Protein AF-A0A1B2ZAB0-F1 (afdb_monomer)

Foldseek 3Di:
DDDDDDDDDDDDDDDDDDDDDDPPPPPPPDPPPFWKKWKKKWQDCVPQVPHDPVRADPVRIDMDIATAQDWDDDPNAIEGEPPDDPQHFYWYDDPQWIKTAHQAWWWKAAVVGDPPDDIDIDHHRDIDTDDARIWTGDPPIIMGGHGMDD

Radius of gyration: 25.68 Å; Cα contacts (8 Å, |Δi|>4): 254; chains: 1; bounding box: 76×64×40 Å

Mean predicted aligned error: 11.84 Å

Structure (mmCIF, N/CA/C/O backbone):
data_AF-A0A1B2ZAB0-F1
#
_entry.id   AF-A0A1B2ZAB0-F1
#
loop_
_atom_site.group_PDB
_atom_site.id
_atom_site.type_symbol
_atom_site.label_atom_id
_atom_site.label_alt_id
_atom_site.label_comp_id
_atom_site.label_asym_id
_atom_site.label_entity_id
_atom_site.label_seq_id
_atom_site.pdbx_PDB_ins_code
_atom_site.Cartn_x
_atom_site.Cartn_y
_atom_site.Cartn_z
_atom_site.occupancy
_atom_site.B_iso_or_equiv
_atom_site.auth_seq_id
_atom_site.auth_comp_id
_atom_site.auth_asym_id
_atom_site.auth_atom_id
_atom_site.pdbx_PDB_model_num
ATOM 1 N N . MET A 1 1 ? 40.208 -43.919 -21.079 1.00 38.16 1 MET A N 1
ATOM 2 C CA . MET A 1 1 ? 41.439 -43.497 -20.376 1.00 38.16 1 MET A CA 1
ATOM 3 C C . MET A 1 1 ? 41.043 -42.507 -19.294 1.00 38.16 1 MET A C 1
ATOM 5 O O . MET A 1 1 ? 40.331 -41.560 -19.597 1.00 38.16 1 MET A O 1
ATOM 9 N N . LYS A 1 2 ? 41.407 -42.800 -18.041 1.00 41.84 2 LYS A N 1
ATOM 10 C CA . LYS A 1 2 ? 41.289 -41.895 -16.887 1.00 41.84 2 LYS A CA 1
ATOM 11 C C . LYS A 1 2 ? 42.253 -40.722 -17.075 1.00 41.84 2 LYS A C 1
ATOM 13 O O . LYS A 1 2 ? 43.314 -40.953 -17.636 1.00 41.84 2 LYS A O 1
ATOM 18 N N . ASN A 1 3 ? 41.919 -39.547 -16.543 1.00 46.34 3 A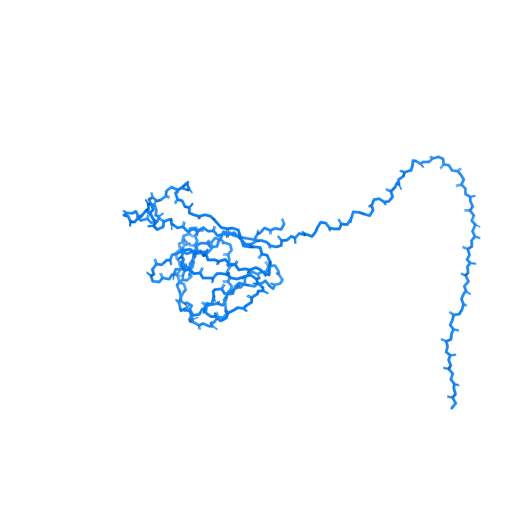SN A N 1
ATOM 19 C CA . ASN A 1 3 ? 42.897 -38.647 -15.928 1.00 46.34 3 ASN A CA 1
ATOM 20 C C . ASN A 1 3 ? 42.183 -37.738 -14.915 1.00 46.34 3 ASN A C 1
ATOM 22 O O . ASN A 1 3 ? 41.506 -36.781 -15.277 1.00 46.34 3 ASN A O 1
ATOM 26 N N . ASN A 1 4 ? 42.335 -38.092 -13.637 1.00 47.06 4 ASN A N 1
ATOM 27 C CA . ASN A 1 4 ? 42.057 -37.236 -12.491 1.00 47.06 4 ASN A CA 1
ATOM 28 C C . ASN A 1 4 ? 43.176 -36.195 -12.400 1.00 47.06 4 ASN A C 1
ATOM 30 O O . ASN A 1 4 ? 44.337 -36.585 -12.287 1.00 47.06 4 ASN A O 1
ATOM 34 N N . PHE A 1 5 ? 42.843 -34.908 -12.370 1.00 45.81 5 PHE A N 1
ATOM 35 C CA . PHE A 1 5 ? 43.780 -33.881 -11.917 1.00 45.81 5 PHE A CA 1
ATOM 36 C C . PHE A 1 5 ? 43.434 -33.485 -10.480 1.00 45.81 5 PHE A C 1
ATOM 38 O O . PHE A 1 5 ? 42.560 -32.665 -10.222 1.00 45.81 5 PHE A O 1
ATOM 45 N N . LEU A 1 6 ? 44.124 -34.141 -9.548 1.00 43.97 6 LEU A N 1
ATOM 46 C CA . LEU A 1 6 ? 44.311 -33.717 -8.164 1.00 43.97 6 LEU A CA 1
ATOM 47 C C . LEU A 1 6 ? 45.484 -32.731 -8.154 1.00 43.97 6 LEU A C 1
ATOM 49 O O . LEU A 1 6 ? 46.598 -33.128 -8.488 1.00 43.97 6 LEU A O 1
ATOM 53 N N . PHE A 1 7 ? 45.261 -31.480 -7.752 1.00 43.56 7 PHE A N 1
ATOM 54 C CA . PHE A 1 7 ? 46.356 -30.593 -7.356 1.00 43.56 7 PHE A CA 1
ATOM 55 C C . PHE A 1 7 ? 46.450 -30.574 -5.832 1.00 43.56 7 PHE A C 1
ATOM 57 O O . PHE A 1 7 ? 45.604 -30.024 -5.131 1.00 43.56 7 PHE A O 1
ATOM 64 N N . ILE A 1 8 ? 47.483 -31.257 -5.346 1.00 51.25 8 ILE A N 1
ATOM 65 C CA . ILE A 1 8 ? 47.919 -31.318 -3.956 1.00 51.25 8 ILE A CA 1
ATOM 66 C C . ILE A 1 8 ? 48.940 -30.197 -3.724 1.00 51.25 8 ILE A C 1
ATOM 68 O O . ILE A 1 8 ? 49.907 -30.102 -4.468 1.00 51.25 8 ILE A O 1
ATOM 72 N N . SER A 1 9 ? 48.692 -29.429 -2.655 1.00 49.75 9 SER A N 1
ATOM 73 C CA . SER A 1 9 ? 49.631 -28.804 -1.703 1.00 49.75 9 SER A CA 1
ATOM 74 C C . SER A 1 9 ? 50.815 -27.986 -2.225 1.00 49.75 9 SER A C 1
ATOM 76 O O . SER A 1 9 ? 51.674 -28.530 -2.899 1.00 49.75 9 SER A O 1
ATOM 78 N N . VAL A 1 10 ? 50.984 -26.768 -1.691 1.00 51.72 10 VAL A N 1
ATOM 79 C CA . VAL A 1 10 ? 52.181 -26.456 -0.883 1.00 51.72 10 VAL A CA 1
ATOM 80 C C . VAL A 1 10 ? 51.788 -25.506 0.254 1.00 51.72 10 VAL A C 1
ATOM 82 O O . VAL A 1 10 ? 51.390 -24.364 0.036 1.00 51.72 10 VAL A O 1
ATOM 85 N N . ILE A 1 11 ? 51.924 -26.003 1.481 1.00 56.62 11 ILE A N 1
ATOM 86 C CA . ILE A 1 11 ? 52.017 -25.221 2.715 1.00 56.62 11 ILE A CA 1
ATOM 87 C C . ILE A 1 11 ? 53.329 -24.428 2.668 1.00 56.62 11 ILE A C 1
ATOM 89 O O . ILE A 1 11 ? 54.400 -25.030 2.619 1.00 56.62 11 ILE A O 1
ATOM 93 N N . LEU A 1 12 ? 53.261 -23.099 2.733 1.00 48.66 12 LEU A N 1
ATOM 94 C CA . LEU A 1 12 ? 54.399 -22.258 3.107 1.00 48.66 12 LEU A CA 1
ATOM 95 C C . LEU A 1 12 ? 54.083 -21.606 4.449 1.00 48.66 12 LEU A C 1
ATOM 97 O O . LEU A 1 12 ? 53.326 -20.643 4.537 1.00 48.66 12 LEU A O 1
ATOM 101 N N . LEU A 1 13 ? 54.650 -22.192 5.500 1.00 45.50 13 LEU A N 1
ATOM 102 C CA . LEU A 1 13 ? 54.700 -21.611 6.829 1.00 45.50 13 LEU A CA 1
ATOM 103 C C . LEU A 1 13 ? 56.044 -20.903 7.048 1.00 45.50 13 LEU A C 1
ATOM 105 O O . LEU A 1 13 ? 57.098 -21.410 6.669 1.00 45.50 13 LEU A O 1
ATOM 109 N N . PHE A 1 14 ? 55.923 -19.804 7.794 1.00 56.09 14 PHE A N 1
ATOM 110 C CA . PHE A 1 14 ? 56.918 -19.084 8.592 1.00 56.09 14 PHE A CA 1
ATOM 111 C C . PHE A 1 14 ? 57.820 -18.081 7.876 1.00 56.09 14 PHE A C 1
ATOM 113 O O . PHE A 1 14 ? 58.817 -18.455 7.275 1.00 56.09 14 PHE A O 1
ATOM 120 N N . ILE A 1 15 ? 57.568 -16.795 8.156 1.00 52.75 15 ILE A N 1
ATOM 121 C CA . ILE A 1 15 ? 58.574 -15.955 8.822 1.00 52.75 15 ILE A CA 1
ATOM 122 C C . ILE A 1 15 ? 57.859 -15.113 9.889 1.00 52.75 15 ILE A C 1
ATOM 124 O O . ILE A 1 15 ? 56.998 -14.292 9.585 1.00 52.75 15 ILE A O 1
ATOM 128 N N . SER A 1 16 ? 58.205 -15.359 11.150 1.00 49.31 16 SER A N 1
ATOM 129 C CA . SER A 1 16 ? 57.823 -14.544 12.301 1.00 49.31 16 SER A CA 1
ATOM 130 C C . SER A 1 16 ? 58.674 -13.274 12.334 1.00 49.31 16 SER A C 1
ATOM 132 O O . SER A 1 16 ? 59.898 -13.373 12.355 1.00 49.31 16 SER A O 1
ATOM 134 N N . CYS A 1 17 ? 58.051 -12.103 12.455 1.00 40.84 17 CYS A N 1
ATOM 135 C CA . CYS A 1 17 ? 58.696 -10.924 13.030 1.00 40.84 17 CYS A CA 1
ATOM 136 C C . CYS A 1 17 ? 57.761 -10.318 14.073 1.00 40.84 17 CYS A C 1
ATOM 138 O O . CYS A 1 17 ? 56.605 -10.005 13.803 1.00 40.84 17 CYS A O 1
ATOM 140 N N . THR A 1 18 ? 58.283 -10.220 15.288 1.00 50.50 18 THR A N 1
ATOM 141 C CA . THR A 1 18 ? 57.602 -9.709 16.468 1.00 50.50 18 THR A CA 1
ATOM 142 C C . THR A 1 18 ? 57.675 -8.185 16.474 1.00 50.50 18 THR A C 1
ATOM 144 O O . THR A 1 18 ? 58.770 -7.625 16.529 1.00 50.50 18 THR A O 1
ATOM 147 N N . SER A 1 19 ? 56.535 -7.509 16.512 1.00 43.88 19 SER A N 1
ATOM 148 C CA . SER A 1 19 ? 56.424 -6.175 17.101 1.00 43.88 19 SER A CA 1
ATOM 149 C C . SER A 1 19 ? 55.008 -5.987 17.639 1.00 43.88 19 SER A C 1
ATOM 151 O O . SER A 1 19 ? 54.021 -6.361 17.011 1.00 43.88 19 SER A O 1
ATOM 153 N N . ASN A 1 20 ? 54.939 -5.493 18.873 1.00 49.81 20 ASN A N 1
ATOM 154 C CA . ASN A 1 20 ? 53.725 -5.310 19.658 1.00 49.81 20 ASN A CA 1
ATOM 155 C C . ASN A 1 20 ? 52.680 -4.488 18.897 1.00 49.81 20 ASN A C 1
ATOM 157 O O . ASN A 1 20 ? 52.930 -3.324 18.595 1.00 49.81 20 ASN A O 1
ATOM 161 N N . THR A 1 21 ? 51.497 -5.043 18.64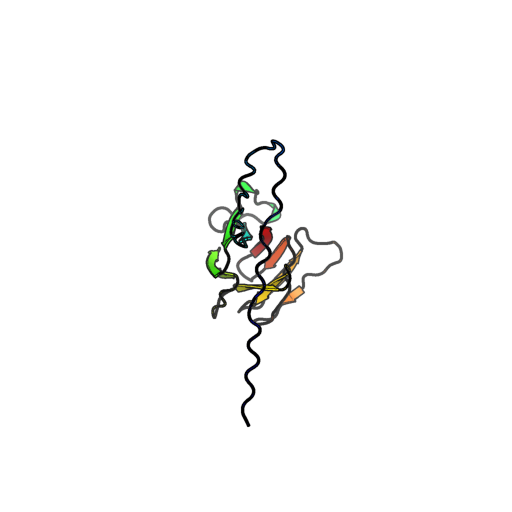7 1.00 43.78 21 THR A N 1
ATOM 162 C CA . THR A 1 21 ? 50.282 -4.266 18.367 1.00 43.78 21 THR A CA 1
ATOM 163 C C . THR A 1 21 ? 49.074 -5.103 18.782 1.00 43.78 21 THR A C 1
ATOM 165 O O . THR A 1 21 ? 49.082 -6.324 18.662 1.00 43.78 21 THR A O 1
ATOM 168 N N . GLU A 1 22 ? 48.107 -4.421 19.380 1.00 42.56 22 GLU A N 1
ATOM 169 C CA . GLU A 1 22 ? 46.957 -4.912 20.133 1.00 42.56 22 GLU A CA 1
ATOM 170 C C . GLU A 1 22 ? 46.217 -6.106 19.516 1.00 42.56 22 GLU A C 1
ATOM 172 O O . GLU A 1 22 ? 46.131 -6.264 18.299 1.00 42.56 22 GLU A O 1
ATOM 177 N N . ASN A 1 23 ? 45.619 -6.917 20.398 1.00 41.81 23 ASN A N 1
ATOM 178 C CA . ASN A 1 23 ? 44.617 -7.928 20.066 1.00 41.81 23 ASN A CA 1
ATOM 179 C C . ASN A 1 23 ? 43.416 -7.277 19.358 1.00 41.81 23 ASN A C 1
ATOM 181 O O . ASN A 1 23 ? 42.357 -7.087 19.957 1.00 41.81 23 ASN A O 1
ATOM 185 N N . ASN A 1 24 ? 43.541 -6.996 18.065 1.00 42.44 24 ASN A N 1
ATOM 186 C CA . ASN A 1 24 ? 42.393 -6.809 17.203 1.00 42.44 24 ASN A CA 1
ATOM 187 C C . ASN A 1 24 ? 41.773 -8.188 17.005 1.00 42.44 24 ASN A C 1
ATOM 189 O O . ASN A 1 24 ? 42.071 -8.908 16.052 1.00 42.44 24 ASN A O 1
ATOM 193 N N . LYS A 1 25 ? 40.906 -8.570 17.954 1.00 41.25 25 LYS A N 1
ATOM 194 C CA . LYS A 1 25 ? 39.848 -9.537 17.677 1.00 41.25 25 LYS A CA 1
ATOM 195 C C . LYS A 1 25 ? 39.208 -9.073 16.378 1.00 41.25 25 LYS A C 1
ATOM 197 O O . LYS A 1 25 ? 38.590 -8.012 16.348 1.00 41.25 25 LYS A O 1
ATOM 202 N N . VAL A 1 26 ? 39.376 -9.849 15.313 1.00 47.62 26 VAL A N 1
ATOM 203 C CA . VAL A 1 26 ? 38.530 -9.726 14.134 1.00 47.62 26 VAL A CA 1
ATOM 204 C C . VAL A 1 26 ? 37.125 -10.041 14.630 1.00 47.62 26 VAL A C 1
ATOM 206 O O . VAL A 1 26 ? 36.743 -11.199 14.787 1.00 47.62 26 VAL A O 1
ATOM 209 N N . VAL A 1 27 ? 36.392 -8.993 14.998 1.00 48.62 27 VAL A N 1
ATOM 210 C CA . VAL A 1 27 ? 34.960 -9.070 15.220 1.00 48.62 27 VAL A CA 1
ATOM 211 C C . VAL A 1 27 ? 34.396 -9.293 13.831 1.00 48.62 27 VAL A C 1
ATOM 213 O O . VAL A 1 27 ? 34.300 -8.365 13.032 1.00 48.62 27 VAL A O 1
ATOM 216 N N . ILE A 1 28 ? 34.092 -10.548 13.513 1.00 53.88 28 ILE A N 1
ATOM 217 C CA . ILE A 1 28 ? 33.180 -10.848 12.420 1.00 53.88 28 ILE A CA 1
ATOM 218 C C . ILE A 1 28 ? 31.850 -10.259 12.878 1.00 53.88 28 ILE A C 1
ATOM 220 O O . ILE A 1 28 ? 31.129 -10.868 13.667 1.00 53.88 28 ILE A O 1
ATOM 224 N N . VAL A 1 29 ? 31.583 -9.019 12.473 1.00 53.56 29 VAL A N 1
ATOM 225 C CA . VAL A 1 29 ? 30.255 -8.432 12.588 1.00 53.56 29 VAL A CA 1
ATOM 226 C C . VAL A 1 29 ? 29.399 -9.284 11.666 1.00 53.56 29 VAL A C 1
ATOM 228 O O . VAL A 1 29 ? 29.513 -9.188 10.446 1.00 53.56 29 VAL A O 1
ATOM 231 N N . GLN A 1 30 ? 28.622 -10.200 12.245 1.00 51.72 30 GLN A N 1
ATOM 232 C CA . GLN A 1 30 ? 27.522 -10.801 11.507 1.00 51.72 30 GLN A CA 1
ATOM 233 C C . GLN A 1 30 ? 26.680 -9.632 10.990 1.00 51.72 30 GLN A C 1
ATOM 235 O O . GLN A 1 30 ? 26.375 -8.740 11.791 1.00 51.72 30 GLN A O 1
ATOM 240 N N . PRO A 1 31 ? 26.370 -9.572 9.683 1.00 56.53 31 PRO A N 1
ATOM 241 C CA . PRO A 1 31 ? 25.421 -8.585 9.209 1.00 56.53 31 PRO A CA 1
ATOM 242 C C . PRO A 1 31 ? 24.162 -8.770 10.052 1.00 56.53 31 PRO A C 1
ATOM 244 O O . PRO A 1 31 ? 23.646 -9.879 10.174 1.00 56.53 31 PRO A O 1
ATOM 247 N N . VAL A 1 32 ? 23.744 -7.701 10.728 1.00 59.00 32 VAL A N 1
ATOM 248 C CA . VAL A 1 32 ? 22.405 -7.655 11.305 1.00 59.00 32 VAL A CA 1
ATOM 249 C C . VAL A 1 32 ? 21.480 -7.910 10.126 1.00 59.00 32 VAL A C 1
ATOM 251 O O . VAL A 1 32 ? 21.592 -7.192 9.134 1.00 59.00 32 VAL A O 1
ATOM 254 N N . ASP A 1 33 ? 20.648 -8.949 10.198 1.00 59.31 33 ASP A N 1
ATOM 255 C CA . ASP A 1 33 ? 19.616 -9.187 9.193 1.00 59.31 33 ASP A CA 1
ATOM 256 C C . ASP A 1 33 ? 18.732 -7.932 9.157 1.00 59.31 33 ASP A C 1
ATOM 258 O O . ASP A 1 33 ? 17.866 -7.734 10.013 1.00 59.31 33 ASP A O 1
ATOM 262 N N . GLN A 1 34 ? 19.022 -7.024 8.223 1.00 66.00 34 GLN A N 1
ATOM 263 C CA . GLN A 1 34 ? 18.204 -5.850 7.972 1.00 66.00 34 GLN A CA 1
ATOM 264 C C . GLN A 1 34 ? 16.894 -6.366 7.406 1.00 66.00 34 GLN A C 1
ATOM 266 O O . GLN A 1 34 ? 16.814 -6.838 6.272 1.00 66.00 34 GLN A O 1
ATOM 271 N N . MET A 1 35 ? 15.875 -6.375 8.257 1.00 82.31 35 MET A N 1
ATOM 272 C CA . MET A 1 35 ? 14.565 -6.854 7.875 1.00 82.31 35 MET A CA 1
ATOM 273 C C . MET A 1 35 ? 13.849 -5.727 7.140 1.00 82.31 35 MET A C 1
ATOM 275 O O . MET A 1 35 ? 13.356 -4.782 7.761 1.00 82.31 35 MET A O 1
ATOM 279 N N . LEU A 1 36 ? 13.786 -5.859 5.815 1.00 91.81 36 LEU A N 1
ATOM 280 C CA . LEU A 1 36 ? 13.027 -4.975 4.940 1.00 91.81 36 LEU A CA 1
ATOM 281 C C . LEU A 1 36 ? 11.629 -4.729 5.523 1.00 91.81 36 LEU A C 1
ATOM 283 O O . LEU A 1 36 ? 10.875 -5.667 5.797 1.00 91.81 36 LEU A O 1
ATOM 287 N N . THR A 1 37 ? 11.286 -3.458 5.711 1.00 95.69 37 THR A N 1
ATOM 288 C CA . THR A 1 37 ? 10.011 -3.054 6.305 1.00 95.69 37 THR A CA 1
ATOM 289 C C . THR A 1 37 ? 9.353 -1.968 5.461 1.00 95.69 37 THR A C 1
ATOM 291 O O . THR A 1 37 ? 9.968 -0.947 5.152 1.00 95.69 37 THR A O 1
ATOM 294 N N . LEU A 1 38 ? 8.081 -2.154 5.101 1.00 97.62 38 LEU A N 1
ATOM 295 C CA . LEU A 1 38 ? 7.263 -1.115 4.472 1.00 97.62 38 LEU A CA 1
ATOM 296 C C . LEU A 1 38 ? 6.413 -0.396 5.514 1.00 97.62 38 LEU A C 1
ATOM 298 O O . LEU A 1 38 ? 5.797 -1.022 6.372 1.00 97.62 38 LEU A O 1
ATOM 302 N N . GLU A 1 39 ? 6.332 0.923 5.402 1.00 98.00 39 GLU A N 1
ATOM 303 C CA . GLU A 1 39 ? 5.542 1.764 6.293 1.00 98.00 39 GLU A CA 1
ATOM 304 C C . GLU A 1 39 ? 4.311 2.307 5.575 1.00 98.00 39 GLU A C 1
ATOM 306 O O . GLU A 1 39 ? 4.387 2.821 4.454 1.00 98.00 39 GLU A O 1
ATOM 311 N N . PHE A 1 40 ? 3.174 2.251 6.258 1.00 98.00 40 PHE A N 1
ATOM 312 C CA . PHE A 1 40 ? 1.892 2.714 5.756 1.00 98.00 40 PHE A CA 1
ATOM 313 C C . PHE A 1 40 ? 1.186 3.609 6.764 1.00 98.00 40 PHE A C 1
ATOM 315 O O . PHE A 1 40 ? 1.398 3.536 7.977 1.00 98.00 40 PHE A O 1
ATOM 322 N N . ALA A 1 41 ? 0.292 4.440 6.242 1.00 96.75 41 ALA A N 1
ATOM 323 C CA . ALA A 1 41 ? -0.635 5.215 7.040 1.00 96.75 41 ALA A CA 1
ATOM 324 C C . ALA A 1 41 ? -2.035 5.193 6.430 1.00 96.75 41 ALA A C 1
ATOM 326 O O . ALA A 1 41 ? -2.210 5.111 5.214 1.00 96.75 41 ALA A O 1
ATOM 327 N N . SER A 1 42 ? -3.051 5.300 7.275 1.00 95.69 42 SER A N 1
ATOM 328 C CA . SER A 1 42 ? -4.431 5.464 6.832 1.00 95.69 42 SER A CA 1
ATOM 329 C C . SER A 1 42 ? -5.217 6.297 7.831 1.00 95.69 42 SER A C 1
ATOM 331 O O . SER A 1 42 ? -4.879 6.387 9.012 1.00 95.69 42 SER A O 1
ATOM 333 N N . LYS A 1 43 ? -6.286 6.918 7.345 1.00 93.25 43 LYS A N 1
ATOM 334 C CA . LYS A 1 43 ? -7.274 7.577 8.190 1.00 93.25 43 LYS A CA 1
ATOM 335 C C . LYS A 1 43 ? -7.917 6.523 9.099 1.00 93.25 43 LYS A C 1
ATOM 337 O O . LYS A 1 43 ? -8.367 5.498 8.601 1.00 93.25 43 LYS A O 1
ATOM 342 N N . ASN A 1 44 ? -8.005 6.778 10.406 1.00 91.38 44 ASN A N 1
ATOM 343 C CA . ASN A 1 44 ? -8.665 5.852 11.329 1.00 91.38 44 ASN A CA 1
ATOM 344 C C . ASN A 1 44 ? -10.191 5.856 11.107 1.00 91.38 44 ASN A C 1
ATOM 346 O O . ASN A 1 44 ? -10.844 6.841 11.476 1.00 91.38 44 ASN A O 1
ATOM 350 N N . PRO A 1 45 ? -10.789 4.789 10.543 1.00 87.88 45 PRO A N 1
ATOM 351 C CA . PRO A 1 45 ? -12.209 4.786 10.217 1.00 87.88 45 PRO A CA 1
ATOM 352 C C . PRO A 1 45 ? -13.097 4.875 11.459 1.00 87.88 45 PRO A C 1
ATOM 354 O O . PRO A 1 45 ? -14.222 5.343 11.338 1.00 87.88 45 PRO A O 1
ATOM 357 N N . GLU A 1 46 ? -12.617 4.511 12.652 1.00 88.88 46 GLU A N 1
ATOM 358 C CA . GLU A 1 46 ? -13.428 4.550 13.872 1.00 88.88 46 GLU A CA 1
ATOM 359 C C . GLU A 1 46 ? -13.513 5.939 14.500 1.00 88.88 46 GLU A C 1
ATOM 361 O O . GLU A 1 46 ? -14.572 6.330 14.990 1.00 88.88 46 GLU A O 1
ATOM 366 N N . THR A 1 47 ? -12.435 6.721 14.444 1.00 89.31 47 THR A N 1
ATOM 367 C CA . THR A 1 47 ? -12.359 8.016 15.142 1.00 89.31 47 THR A CA 1
ATOM 368 C C . THR A 1 47 ? -12.548 9.226 14.228 1.00 89.31 47 THR A C 1
ATOM 370 O O . THR A 1 47 ? -12.729 10.340 14.714 1.00 89.31 47 THR A O 1
ATOM 373 N N . THR A 1 48 ? -12.544 9.039 12.904 1.00 88.69 48 THR A N 1
ATOM 374 C CA . THR A 1 48 ? -12.526 10.157 11.938 1.00 88.69 48 THR A CA 1
ATOM 375 C C . THR A 1 48 ? -13.620 10.072 10.866 1.00 88.69 48 THR A C 1
ATOM 377 O O . THR A 1 48 ? -13.492 10.667 9.793 1.00 88.69 48 THR A O 1
ATOM 380 N N . LYS A 1 49 ? -14.726 9.361 11.142 1.00 84.75 49 LYS A N 1
ATOM 381 C CA . LYS A 1 49 ? -15.847 9.139 10.196 1.00 84.75 49 LYS A CA 1
ATOM 382 C C . LYS A 1 49 ? -16.303 10.425 9.494 1.00 84.75 49 LYS A C 1
ATOM 384 O O . LYS A 1 49 ? -16.428 10.431 8.276 1.00 84.75 49 LYS A O 1
ATOM 389 N N . ASN A 1 50 ? -16.417 11.521 10.245 1.00 87.19 50 ASN A N 1
ATOM 390 C CA . ASN A 1 50 ? -16.929 12.811 9.765 1.00 87.19 50 ASN A CA 1
ATOM 391 C C . ASN A 1 50 ? -15.836 13.819 9.359 1.00 87.19 50 ASN A C 1
ATOM 393 O O . ASN A 1 50 ? -16.131 15.003 9.226 1.00 87.19 50 ASN A O 1
ATOM 397 N N . LYS A 1 51 ? -14.577 13.382 9.228 1.00 86.81 51 LYS A N 1
ATOM 398 C CA . LYS A 1 51 ? -13.451 14.240 8.834 1.00 86.81 51 LYS A CA 1
ATOM 399 C C . LYS A 1 51 ? -12.956 13.875 7.441 1.00 86.81 51 LYS A C 1
ATOM 401 O O . LYS A 1 51 ? -12.718 12.696 7.153 1.00 86.81 51 LYS A O 1
ATOM 406 N N . ASP A 1 52 ? -12.727 14.883 6.612 1.00 84.81 52 ASP A N 1
ATOM 407 C CA . ASP A 1 52 ? -11.967 14.725 5.375 1.00 84.81 52 ASP A CA 1
ATOM 408 C C . ASP A 1 52 ? -10.495 14.444 5.681 1.00 84.81 52 ASP A C 1
ATOM 410 O O . ASP A 1 52 ? -9.987 14.802 6.742 1.00 84.81 52 ASP A O 1
ATOM 414 N N . GLY A 1 53 ? -9.773 13.834 4.735 1.00 79.19 53 GLY A N 1
ATOM 415 C CA . GLY A 1 53 ? -8.361 13.481 4.935 1.00 79.19 53 GLY A CA 1
ATOM 416 C C . GLY A 1 53 ? -7.466 14.673 5.304 1.00 79.19 53 GLY A C 1
ATOM 417 O O . GLY A 1 53 ? -6.513 14.507 6.053 1.00 79.19 53 GLY A O 1
ATOM 418 N N . THR A 1 54 ? -7.802 15.882 4.847 1.00 83.31 54 THR A N 1
ATOM 419 C CA . THR A 1 54 ? -7.080 17.126 5.170 1.00 83.31 54 THR A CA 1
ATOM 420 C C . THR A 1 54 ? -7.357 17.656 6.580 1.00 83.31 54 THR A C 1
ATOM 422 O O . THR A 1 54 ? -6.629 18.520 7.059 1.00 83.31 54 THR A O 1
ATOM 425 N N . GLN A 1 55 ? -8.399 17.155 7.247 1.00 89.12 55 GLN A N 1
ATOM 426 C CA . GLN A 1 55 ? -8.818 17.559 8.593 1.00 89.12 55 GLN A CA 1
ATOM 427 C C . GLN A 1 55 ? -8.320 16.593 9.679 1.00 89.12 55 GLN A C 1
ATOM 429 O O . GLN A 1 55 ? -8.516 16.846 10.868 1.00 89.12 55 GLN A O 1
ATOM 434 N N . VAL A 1 56 ? -7.724 15.466 9.285 1.00 88.69 56 VAL A N 1
ATOM 435 C CA . VAL A 1 56 ? -7.225 14.440 10.204 1.00 88.69 56 VAL A CA 1
ATOM 436 C C . VAL A 1 56 ? -5.817 14.812 10.656 1.00 88.69 56 VAL A C 1
ATOM 438 O O . VAL A 1 56 ? -4.907 14.955 9.840 1.00 88.69 56 VAL A O 1
ATOM 441 N N . GLY A 1 57 ? -5.625 14.965 11.968 1.00 88.31 57 GLY A N 1
ATOM 442 C CA . GLY A 1 57 ? -4.298 15.188 12.532 1.00 88.31 57 GLY A CA 1
ATOM 443 C C . GLY A 1 57 ? -3.416 13.941 12.429 1.00 88.31 57 GLY A C 1
ATOM 444 O O . GLY A 1 57 ? -3.903 12.814 12.436 1.00 88.31 57 GLY A O 1
ATOM 445 N N . ILE A 1 58 ? -2.093 14.120 12.415 1.00 86.25 58 ILE A N 1
ATOM 446 C CA . ILE A 1 58 ? -1.124 13.007 12.326 1.00 86.25 58 ILE A CA 1
ATOM 447 C C . ILE A 1 58 ? -1.324 11.975 13.451 1.00 86.25 58 ILE A C 1
ATOM 449 O O . ILE A 1 58 ? -1.164 10.779 13.226 1.00 86.25 58 ILE A O 1
ATOM 453 N N . ASN A 1 59 ? -1.701 12.429 14.649 1.00 90.06 59 ASN A N 1
ATOM 454 C CA . ASN A 1 59 ? -1.940 11.568 15.813 1.00 90.06 59 ASN A CA 1
ATOM 455 C C . ASN A 1 59 ? -3.253 10.772 15.718 1.00 90.06 59 ASN A C 1
ATOM 457 O O . ASN A 1 59 ? -3.468 9.850 16.495 1.00 90.06 59 ASN A O 1
ATOM 461 N N . GLU A 1 60 ? -4.133 11.140 14.789 1.00 91.06 60 GLU A N 1
ATOM 462 C CA . GLU A 1 60 ? -5.408 10.467 14.531 1.00 91.06 60 GLU A CA 1
ATOM 463 C C . GLU A 1 60 ? -5.306 9.463 13.368 1.00 91.06 60 GLU A C 1
ATOM 465 O O . GLU A 1 60 ? -6.257 8.729 13.094 1.00 91.06 60 GLU A O 1
ATOM 470 N N . MET A 1 61 ? -4.159 9.419 12.683 1.00 93.56 61 MET A N 1
ATOM 471 C CA . MET A 1 61 ? -3.875 8.459 11.620 1.00 93.56 61 MET A CA 1
ATOM 472 C C . MET A 1 61 ? -3.435 7.120 12.212 1.00 93.56 61 MET A C 1
ATOM 474 O O . MET A 1 61 ? -2.631 7.064 13.144 1.00 93.56 61 MET A O 1
ATOM 478 N N . LEU A 1 62 ? -3.906 6.030 11.614 1.00 96.38 62 LEU A N 1
ATOM 479 C CA . LEU A 1 62 ? -3.337 4.709 11.837 1.00 96.38 62 LEU A CA 1
ATOM 480 C C . LEU A 1 62 ? -1.998 4.614 11.109 1.00 96.38 62 LEU A C 1
ATOM 482 O O . LEU A 1 62 ? -1.866 5.101 9.985 1.00 96.38 62 LEU A O 1
ATOM 486 N N . LYS A 1 63 ? -1.027 3.967 11.748 1.00 96.69 63 LYS A N 1
ATOM 487 C CA . LYS A 1 63 ? 0.290 3.660 11.187 1.00 96.69 63 LYS A CA 1
ATOM 488 C C . LYS A 1 63 ? 0.512 2.159 11.243 1.00 96.69 63 LYS A C 1
ATOM 490 O O . LYS A 1 63 ? 0.070 1.513 12.192 1.00 96.69 63 LYS A O 1
ATOM 495 N N . LEU A 1 64 ? 1.190 1.632 10.239 1.00 97.75 64 LEU A N 1
ATOM 496 C CA . LEU A 1 64 ? 1.461 0.212 10.101 1.00 97.75 64 LEU A CA 1
ATOM 497 C C . LEU A 1 64 ? 2.865 0.011 9.547 1.00 97.75 64 LEU A C 1
ATOM 499 O O . LEU A 1 64 ? 3.197 0.597 8.521 1.00 97.75 64 LEU A O 1
ATOM 503 N N . SER A 1 65 ? 3.611 -0.894 10.169 1.00 97.81 65 SER A N 1
ATOM 504 C CA . SER A 1 65 ? 4.870 -1.416 9.646 1.00 97.81 65 SER A CA 1
ATOM 505 C C . SER A 1 65 ? 4.652 -2.865 9.205 1.00 97.81 65 SER A C 1
ATOM 507 O O . SER A 1 65 ? 4.162 -3.685 9.985 1.00 97.81 65 SER A O 1
ATOM 509 N N . LEU A 1 66 ? 4.970 -3.175 7.951 1.00 97.50 66 LEU A N 1
ATOM 510 C CA . LEU A 1 66 ? 4.855 -4.503 7.357 1.00 97.50 66 LEU A CA 1
ATOM 511 C C . LEU A 1 66 ? 6.248 -5.049 7.066 1.00 97.50 66 LEU A C 1
ATOM 513 O O . LEU A 1 66 ? 6.950 -4.547 6.191 1.00 97.50 66 LEU A O 1
ATOM 517 N N . ASN A 1 67 ? 6.613 -6.089 7.803 1.00 96.44 67 ASN A N 1
ATOM 518 C CA . ASN A 1 67 ? 7.907 -6.746 7.688 1.00 96.44 67 ASN A CA 1
ATOM 519 C C . ASN A 1 67 ? 7.942 -7.710 6.500 1.00 96.44 67 ASN A C 1
ATOM 521 O O . ASN A 1 67 ? 6.905 -8.239 6.084 1.00 96.44 67 AS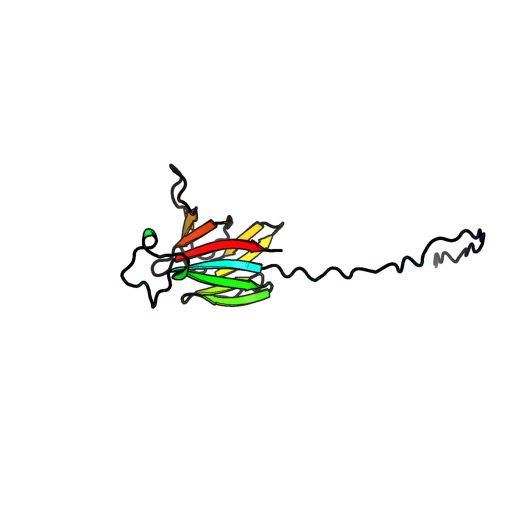N A O 1
ATOM 525 N N . ASP A 1 68 ? 9.147 -7.976 6.011 1.00 95.56 68 ASP A N 1
ATOM 526 C CA . ASP A 1 68 ? 9.391 -8.919 4.929 1.00 95.56 68 ASP A CA 1
ATOM 527 C C . ASP A 1 68 ? 8.804 -10.313 5.182 1.00 95.56 68 ASP A C 1
ATOM 529 O O . ASP A 1 68 ? 8.752 -10.804 6.313 1.00 95.56 68 ASP A O 1
ATOM 533 N N . ASN A 1 69 ? 8.342 -10.943 4.103 1.00 95.69 69 ASN A N 1
ATOM 534 C CA . ASN A 1 69 ? 7.671 -12.245 4.082 1.00 95.69 69 ASN A CA 1
ATOM 535 C C . ASN A 1 69 ? 6.424 -12.365 4.982 1.00 95.69 69 ASN A C 1
ATOM 537 O O . ASN A 1 69 ? 5.947 -13.474 5.249 1.00 95.69 69 ASN A O 1
ATOM 541 N N . ASN A 1 70 ? 5.849 -11.249 5.434 1.00 96.56 70 ASN A N 1
ATOM 542 C CA . ASN A 1 70 ? 4.714 -11.237 6.353 1.00 96.56 70 ASN A CA 1
ATOM 543 C C . ASN A 1 70 ? 3.415 -10.743 5.691 1.00 96.56 70 ASN A C 1
ATOM 545 O O . ASN A 1 70 ? 3.394 -10.292 4.542 1.00 96.56 70 ASN A O 1
ATOM 549 N N . GLN A 1 71 ? 2.314 -10.840 6.437 1.00 97.75 71 GLN A N 1
ATOM 550 C CA . GLN A 1 71 ? 1.017 -10.271 6.092 1.00 97.75 71 GLN A CA 1
ATOM 551 C C . GLN A 1 71 ? 0.369 -9.577 7.290 1.00 97.75 71 GLN A C 1
ATOM 553 O O . GLN A 1 71 ? 0.639 -9.920 8.442 1.00 97.75 71 GLN A O 1
ATOM 558 N N . ILE A 1 72 ? -0.559 -8.665 7.019 1.00 98.31 72 ILE A N 1
ATOM 559 C CA . ILE A 1 72 ? -1.332 -7.975 8.054 1.00 98.31 72 ILE A CA 1
ATOM 560 C C . ILE A 1 72 ? -2.653 -7.444 7.485 1.00 98.31 72 ILE A C 1
ATOM 562 O O . ILE A 1 72 ? -2.710 -7.052 6.320 1.00 98.31 72 ILE A O 1
ATOM 566 N N . ASP A 1 73 ? -3.715 -7.432 8.295 1.00 97.69 73 ASP A N 1
ATOM 567 C CA . ASP A 1 73 ? -4.917 -6.653 7.980 1.00 97.69 73 ASP A CA 1
ATOM 568 C C . ASP A 1 73 ? -4.670 -5.192 8.352 1.00 97.69 73 ASP A C 1
ATOM 570 O O . ASP A 1 73 ? -4.272 -4.877 9.478 1.00 97.69 73 ASP A O 1
ATOM 574 N N . PHE A 1 74 ? -4.902 -4.300 7.399 1.00 97.50 74 PHE A N 1
ATOM 575 C CA . PHE A 1 74 ? -4.885 -2.873 7.628 1.00 97.50 74 PHE A CA 1
ATOM 576 C C . PHE A 1 74 ? -6.103 -2.244 6.980 1.00 97.50 74 PHE A C 1
ATOM 578 O O . PHE A 1 74 ? -6.271 -2.300 5.762 1.00 97.50 74 PHE A O 1
ATOM 585 N N . VAL A 1 75 ? -6.947 -1.629 7.812 1.00 95.19 75 VAL A N 1
ATOM 586 C CA . VAL A 1 75 ? -8.172 -0.930 7.396 1.00 95.19 75 VAL A CA 1
ATOM 587 C C . VAL A 1 75 ? -9.063 -1.771 6.466 1.00 95.19 75 VAL A C 1
ATOM 589 O O . VAL A 1 75 ? -9.648 -1.256 5.513 1.00 95.19 75 VAL A O 1
ATOM 592 N N . GLY A 1 76 ? -9.174 -3.074 6.760 1.00 94.00 76 GLY A N 1
ATOM 593 C CA . GLY A 1 76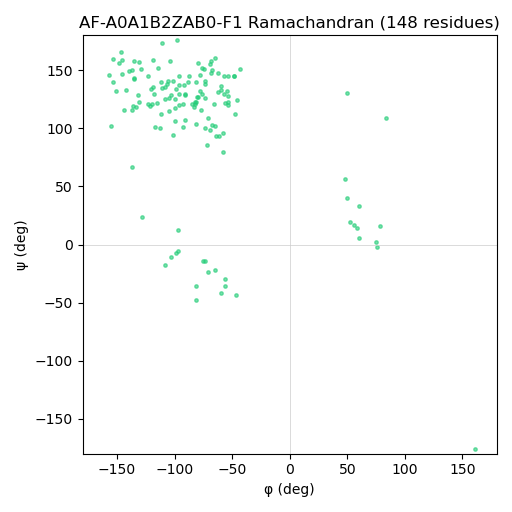 ? -10.015 -4.015 6.020 1.00 94.00 76 GLY A CA 1
ATOM 594 C C . GLY A 1 76 ? -9.418 -4.483 4.694 1.00 94.00 76 GLY A C 1
ATOM 595 O O . GLY A 1 76 ? -10.149 -4.989 3.844 1.00 94.00 76 GLY A O 1
ATOM 596 N N . GLN A 1 77 ? -8.118 -4.275 4.478 1.00 96.00 77 GLN A N 1
ATOM 597 C CA . GLN A 1 77 ? -7.359 -4.837 3.364 1.00 96.00 77 GLN A CA 1
ATOM 598 C C . GLN A 1 77 ? -6.247 -5.728 3.916 1.00 96.00 77 GLN A C 1
ATOM 600 O O . GLN A 1 77 ? -5.530 -5.336 4.834 1.00 96.00 77 GLN A O 1
ATOM 605 N N . ILE A 1 78 ? -6.064 -6.911 3.331 1.00 98.06 78 ILE A N 1
ATOM 606 C CA . ILE A 1 78 ? -4.912 -7.763 3.639 1.00 98.06 78 ILE A CA 1
ATOM 607 C C . ILE A 1 78 ? -3.735 -7.264 2.806 1.00 98.06 78 ILE A C 1
ATOM 609 O O . ILE A 1 78 ? -3.817 -7.248 1.579 1.00 98.06 78 ILE A O 1
ATOM 613 N N . LEU A 1 79 ? -2.649 -6.864 3.461 1.00 98.56 79 LEU A N 1
ATOM 614 C CA . LEU A 1 79 ? -1.394 -6.474 2.823 1.00 98.56 79 LEU A CA 1
ATOM 615 C C . LEU A 1 79 ? -0.369 -7.589 3.025 1.00 98.56 79 LEU A C 1
ATOM 617 O O . LEU A 1 79 ? -0.298 -8.171 4.108 1.00 98.56 79 LEU A O 1
ATOM 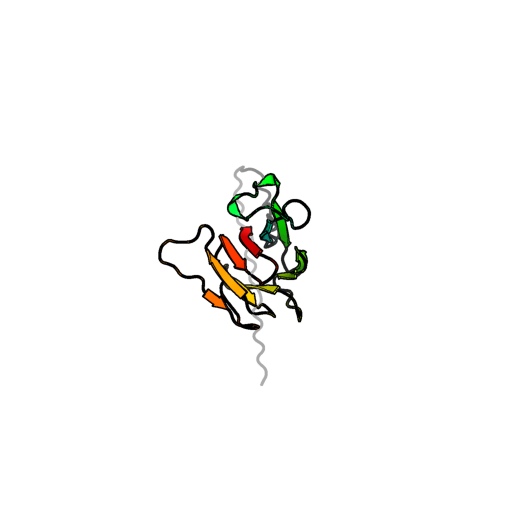621 N N . THR A 1 80 ? 0.441 -7.862 2.005 1.00 98.56 80 THR A N 1
ATOM 622 C CA . THR A 1 80 ? 1.571 -8.800 2.079 1.00 98.56 80 THR A CA 1
ATOM 623 C C . THR A 1 80 ? 2.839 -8.145 1.542 1.00 98.56 80 THR A C 1
ATOM 625 O O . THR A 1 80 ? 2.755 -7.261 0.691 1.00 98.56 80 THR A O 1
ATOM 628 N N . LEU A 1 81 ? 4.008 -8.555 2.041 1.00 98.06 81 LEU A N 1
ATOM 629 C CA . LEU A 1 81 ? 5.309 -8.177 1.483 1.00 98.06 81 LEU A CA 1
ATOM 630 C C . LEU A 1 81 ? 6.082 -9.446 1.126 1.00 98.06 81 LEU A C 1
ATOM 632 O O . LEU A 1 81 ? 6.305 -10.282 1.997 1.00 98.06 81 LEU A O 1
ATOM 636 N N . ASN A 1 82 ? 6.453 -9.602 -0.149 1.00 96.75 82 ASN A N 1
ATOM 637 C CA . ASN A 1 82 ? 7.194 -10.753 -0.691 1.00 96.75 82 ASN A CA 1
ATOM 638 C C . ASN A 1 82 ? 6.566 -12.129 -0.364 1.00 96.75 82 ASN A C 1
ATOM 640 O O . ASN A 1 82 ? 7.202 -13.170 -0.483 1.00 96.75 82 ASN A O 1
ATOM 644 N N . ASN A 1 83 ? 5.280 -12.150 -0.008 1.00 95.81 83 ASN A N 1
ATOM 645 C CA . ASN A 1 83 ? 4.520 -13.335 0.383 1.00 95.81 83 ASN A CA 1
ATOM 646 C C . ASN A 1 83 ? 3.139 -13.284 -0.280 1.00 95.81 83 ASN A C 1
ATOM 648 O O . ASN A 1 8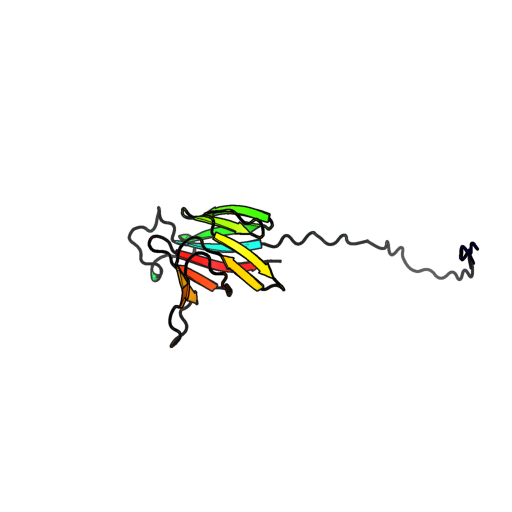3 ? 2.122 -13.058 0.375 1.00 95.81 83 ASN A O 1
ATOM 652 N N . SER A 1 84 ? 3.131 -13.392 -1.612 1.00 96.75 84 SER A N 1
ATOM 653 C CA . SER A 1 84 ? 1.933 -13.157 -2.421 1.00 96.75 84 SER A CA 1
ATOM 654 C C . SER A 1 84 ? 0.787 -14.106 -2.052 1.00 96.75 84 SER A C 1
ATOM 656 O O . SER A 1 84 ? 0.983 -15.318 -1.942 1.00 96.75 84 SER A O 1
ATOM 658 N N . LYS A 1 85 ? -0.420 -13.556 -1.890 1.00 97.69 85 LYS A N 1
ATOM 659 C CA . LYS A 1 85 ? -1.656 -14.287 -1.593 1.00 97.69 85 LYS A CA 1
ATOM 660 C C . LYS A 1 85 ? -2.806 -13.792 -2.456 1.00 97.69 85 LYS A C 1
ATOM 662 O O . LYS A 1 85 ? -2.945 -12.600 -2.733 1.00 97.69 85 LYS A O 1
ATOM 667 N N . GLU A 1 86 ? -3.652 -14.726 -2.868 1.00 97.06 86 GLU A N 1
ATOM 668 C CA . GLU A 1 86 ? -4.873 -14.412 -3.602 1.00 97.06 86 GLU A CA 1
ATOM 669 C C . GLU A 1 86 ? -5.781 -13.491 -2.772 1.00 97.06 86 GLU A C 1
ATOM 671 O O . GLU A 1 86 ? -5.936 -13.674 -1.564 1.00 97.06 86 GLU A O 1
ATOM 676 N N . GLY A 1 87 ? -6.353 -12.471 -3.417 1.00 96.69 87 GLY A N 1
ATOM 677 C CA . GLY A 1 87 ? -7.253 -11.513 -2.769 1.00 96.69 87 GLY A CA 1
ATOM 678 C C . GLY A 1 87 ? -6.580 -10.472 -1.862 1.00 96.69 87 GLY A C 1
ATOM 679 O O . GLY A 1 87 ? -7.289 -9.655 -1.280 1.00 96.69 87 GLY A O 1
ATOM 680 N N . ALA A 1 88 ? -5.248 -10.457 -1.752 1.00 98.12 88 ALA A N 1
ATOM 681 C CA . ALA A 1 88 ? -4.499 -9.483 -0.955 1.00 98.12 88 ALA A CA 1
ATOM 682 C C . ALA A 1 88 ? -3.825 -8.397 -1.813 1.00 98.12 88 ALA A C 1
ATOM 684 O O . ALA A 1 88 ? -3.547 -8.602 -2.994 1.00 98.12 88 ALA A O 1
ATOM 685 N N . LEU A 1 89 ? -3.513 -7.251 -1.201 1.00 98.25 89 LEU A N 1
ATOM 686 C CA . LEU A 1 89 ? -2.593 -6.251 -1.744 1.00 98.25 89 LEU A CA 1
ATOM 687 C C . LEU A 1 89 ? -1.164 -6.774 -1.613 1.00 98.25 89 LEU A C 1
ATOM 689 O O . LEU A 1 89 ? -0.566 -6.730 -0.536 1.00 98.25 89 LEU A O 1
ATOM 693 N N . ASN A 1 90 ? -0.631 -7.288 -2.717 1.00 98.69 90 ASN A N 1
ATOM 694 C CA . ASN A 1 90 ? 0.651 -7.973 -2.732 1.00 98.69 90 ASN A CA 1
ATOM 695 C C . ASN A 1 90 ? 1.774 -7.001 -3.067 1.00 98.69 90 ASN A C 1
ATOM 697 O O . ASN A 1 90 ? 1.965 -6.657 -4.234 1.00 98.69 90 ASN A O 1
ATOM 701 N N . PHE A 1 91 ? 2.511 -6.559 -2.050 1.00 98.56 91 PHE A N 1
ATOM 702 C CA . PHE A 1 91 ? 3.724 -5.771 -2.224 1.00 98.56 91 PHE A CA 1
ATOM 703 C C . PHE A 1 91 ? 4.930 -6.686 -2.398 1.00 98.56 91 PHE A C 1
ATOM 705 O O . PHE A 1 91 ? 5.020 -7.759 -1.802 1.00 98.56 91 PHE A O 1
ATOM 712 N N . TYR A 1 92 ? 5.874 -6.255 -3.221 1.00 98.00 92 TYR A N 1
ATOM 713 C CA . TYR A 1 92 ? 7.144 -6.943 -3.404 1.00 98.00 92 TYR A CA 1
ATOM 714 C C . TYR A 1 92 ? 8.222 -5.959 -3.840 1.00 98.00 92 TYR A C 1
ATOM 716 O O . TYR A 1 92 ? 7.918 -4.871 -4.340 1.00 98.00 92 TYR A O 1
ATOM 724 N N . THR A 1 93 ? 9.482 -6.332 -3.648 1.00 95.56 93 THR A N 1
ATOM 725 C CA . THR A 1 93 ? 10.629 -5.497 -4.011 1.00 95.56 93 THR A CA 1
ATOM 726 C C . THR A 1 93 ? 11.428 -6.095 -5.162 1.00 95.56 93 THR A C 1
ATOM 728 O O . THR A 1 93 ? 11.637 -7.302 -5.248 1.00 95.56 93 THR A O 1
ATOM 731 N N . ILE A 1 94 ? 11.877 -5.237 -6.079 1.00 94.50 94 ILE A N 1
ATOM 732 C CA . ILE A 1 94 ? 12.844 -5.578 -7.129 1.00 94.50 94 ILE A CA 1
ATOM 733 C C . ILE A 1 94 ? 13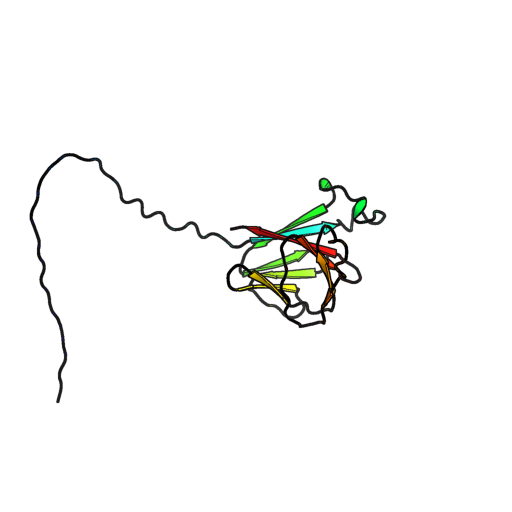.848 -4.432 -7.192 1.00 94.50 94 ILE A C 1
ATOM 735 O O . ILE A 1 94 ? 13.449 -3.309 -7.491 1.00 94.50 94 ILE A O 1
ATOM 739 N N . ASN A 1 95 ? 15.133 -4.710 -6.949 1.00 90.56 95 ASN A N 1
ATOM 740 C CA . ASN A 1 95 ? 16.212 -3.709 -6.986 1.00 90.56 95 ASN A CA 1
ATOM 741 C C . ASN A 1 95 ? 15.852 -2.438 -6.187 1.00 90.56 95 ASN A C 1
ATOM 743 O O . ASN A 1 95 ? 15.763 -1.349 -6.756 1.00 90.56 95 ASN A O 1
ATOM 747 N N . ASP A 1 96 ? 15.524 -2.606 -4.904 1.00 86.31 96 ASP A N 1
ATOM 748 C CA . ASP A 1 96 ? 15.135 -1.538 -3.961 1.00 86.31 96 ASP A CA 1
ATOM 749 C C . ASP A 1 96 ? 13.876 -0.734 -4.347 1.00 86.31 96 ASP A C 1
ATOM 751 O O . ASP A 1 96 ? 13.494 0.227 -3.681 1.00 86.31 96 ASP A O 1
ATOM 755 N N . SER A 1 97 ? 13.180 -1.138 -5.413 1.00 95.06 97 SER A N 1
ATOM 756 C CA . SER A 1 97 ? 11.924 -0.534 -5.853 1.00 95.06 97 SER A CA 1
ATOM 757 C C . SER A 1 97 ? 10.741 -1.363 -5.375 1.00 95.06 97 SER A C 1
ATOM 759 O O . SER A 1 97 ? 10.724 -2.584 -5.533 1.00 95.06 97 SER A O 1
ATOM 761 N N . VAL A 1 98 ? 9.726 -0.692 -4.831 1.00 97.88 98 VAL A N 1
ATOM 762 C CA . VAL A 1 98 ? 8.497 -1.332 -4.352 1.00 97.88 98 VAL A CA 1
ATOM 763 C C . VAL A 1 98 ? 7.467 -1.384 -5.471 1.00 97.88 98 VAL A C 1
ATOM 765 O O . VAL A 1 98 ? 7.134 -0.375 -6.095 1.00 97.88 98 VAL A O 1
ATOM 768 N N . PHE A 1 99 ? 6.923 -2.570 -5.690 1.00 98.44 99 PHE A N 1
ATOM 769 C CA . PHE A 1 99 ? 5.815 -2.820 -6.593 1.00 98.44 99 PHE A CA 1
ATOM 770 C C . PHE A 1 99 ? 4.631 -3.374 -5.814 1.00 98.44 99 PHE A C 1
ATOM 772 O O . PHE A 1 99 ? 4.783 -3.919 -4.721 1.00 98.44 99 PHE A O 1
ATOM 779 N N . CYS A 1 100 ? 3.444 -3.233 -6.389 1.00 98.62 100 CYS A N 1
ATOM 780 C CA . CYS A 1 100 ? 2.222 -3.791 -5.845 1.00 98.62 100 CYS A CA 1
ATOM 781 C C . CYS A 1 100 ? 1.396 -4.446 -6.952 1.00 98.62 100 CYS A C 1
ATOM 783 O O . CYS A 1 100 ? 1.337 -3.953 -8.082 1.00 98.62 100 CYS A O 1
ATOM 785 N N . ASN A 1 101 ? 0.745 -5.551 -6.603 1.00 98.50 101 ASN A N 1
ATOM 786 C CA . ASN A 1 101 ? -0.364 -6.133 -7.340 1.00 98.50 101 ASN A CA 1
ATOM 787 C C . ASN A 1 101 ? -1.615 -6.063 -6.459 1.00 98.50 101 ASN A C 1
ATOM 789 O O . ASN A 1 101 ? -1.621 -6.588 -5.345 1.00 98.50 101 ASN A O 1
ATOM 793 N N . SER A 1 102 ? -2.664 -5.406 -6.949 1.00 98.00 102 SER A N 1
ATOM 794 C CA . SER A 1 102 ? -3.932 -5.269 -6.227 1.00 98.00 102 SER A CA 1
ATOM 795 C C . SER A 1 102 ? -5.004 -6.155 -6.863 1.00 98.00 102 SER A C 1
ATOM 797 O O . SER A 1 102 ? -5.121 -6.148 -8.088 1.00 98.00 102 SER A O 1
ATOM 799 N N . PRO A 1 103 ? -5.843 -6.864 -6.085 1.00 97.12 103 PRO A N 1
ATOM 800 C CA . PRO A 1 103 ? -6.921 -7.684 -6.633 1.00 97.12 103 PRO A CA 1
ATOM 801 C C . PRO A 1 103 ? -8.047 -6.819 -7.215 1.00 97.12 103 PRO A C 1
ATOM 803 O O . PRO A 1 103 ? -8.758 -7.258 -8.109 1.00 97.12 103 PRO A O 1
ATOM 806 N N . ASN A 1 104 ? -8.175 -5.574 -6.748 1.00 96.56 104 ASN A N 1
ATOM 807 C CA . ASN A 1 104 ? -9.174 -4.611 -7.199 1.00 96.56 104 ASN A CA 1
ATOM 808 C C . ASN A 1 104 ? -8.505 -3.424 -7.894 1.00 96.56 104 ASN A C 1
ATOM 810 O O . ASN A 1 104 ? -7.373 -3.056 -7.566 1.00 96.56 104 ASN A O 1
ATOM 814 N N . SER A 1 105 ? -9.220 -2.794 -8.824 1.00 97.56 105 SER A N 1
ATOM 815 C CA . SER A 1 105 ? -8.778 -1.527 -9.404 1.00 97.56 105 SER A CA 1
ATOM 816 C C . SER A 1 105 ? -8.698 -0.437 -8.333 1.00 97.56 105 SER A C 1
ATOM 818 O O . SER A 1 105 ? -9.484 -0.420 -7.384 1.00 97.56 105 SER A O 1
ATOM 820 N N . LEU A 1 106 ? -7.755 0.488 -8.489 1.00 98.00 106 LEU A N 1
ATOM 821 C CA . LEU A 1 106 ? -7.552 1.595 -7.556 1.00 98.00 106 LEU A CA 1
ATOM 822 C C . LEU A 1 106 ? -7.080 2.852 -8.277 1.00 98.00 106 LEU A C 1
ATOM 824 O O . LEU A 1 106 ? -6.631 2.809 -9.422 1.00 98.00 106 LEU A O 1
ATOM 828 N N . ILE A 1 107 ? -7.151 3.981 -7.583 1.00 97.88 107 ILE A N 1
ATOM 829 C CA . ILE A 1 107 ? -6.533 5.226 -8.025 1.00 97.88 107 ILE A CA 1
ATOM 830 C C . ILE A 1 107 ? -5.213 5.399 -7.275 1.00 97.88 107 ILE A C 1
ATOM 832 O O . ILE A 1 107 ? -5.189 5.414 -6.046 1.00 97.88 107 ILE A O 1
ATOM 836 N N . LEU A 1 108 ? -4.123 5.576 -8.015 1.00 98.00 108 LEU A N 1
ATOM 837 C CA . LEU A 1 108 ? -2.800 5.876 -7.486 1.00 98.00 108 LEU A CA 1
ATOM 838 C C . LEU A 1 108 ? -2.482 7.360 -7.691 1.00 98.00 108 LEU A C 1
ATOM 840 O O . LEU A 1 108 ? -2.599 7.886 -8.799 1.00 98.00 108 LEU A O 1
ATOM 844 N N . MET A 1 109 ? -2.062 8.049 -6.634 1.00 96.25 109 MET A N 1
ATOM 845 C CA . MET A 1 109 ? -1.642 9.455 -6.704 1.00 96.25 109 MET A CA 1
ATOM 846 C C . MET A 1 109 ? -0.505 9.745 -5.728 1.00 96.25 109 MET A C 1
ATOM 848 O O . MET A 1 109 ? -0.335 9.028 -4.749 1.00 96.25 109 MET A O 1
ATOM 852 N N . SER A 1 110 ? 0.264 10.808 -5.959 1.00 95.56 110 SER A N 1
ATOM 853 C CA . SER A 1 110 ? 1.265 11.255 -4.985 1.00 95.56 110 SER A CA 1
ATOM 854 C C . SER A 1 110 ? 0.619 11.981 -3.804 1.00 95.56 110 SER A C 1
ATOM 856 O O . SER A 1 110 ? -0.404 12.650 -3.955 1.00 95.56 110 SER A O 1
ATOM 858 N N . MET A 1 111 ? 1.266 11.914 -2.645 1.00 91.81 111 MET A N 1
ATOM 859 C CA . MET A 1 111 ? 0.981 12.717 -1.462 1.00 91.81 111 MET A CA 1
ATOM 860 C C . MET A 1 111 ? 2.235 13.525 -1.071 1.00 91.81 111 MET A C 1
ATOM 862 O O . MET A 1 111 ? 3.269 12.939 -0.776 1.00 91.81 111 MET A O 1
ATOM 866 N N . PRO A 1 112 ? 2.188 14.869 -1.062 1.00 90.81 112 PRO A N 1
ATOM 867 C CA . PRO A 1 112 ? 1.062 15.686 -1.500 1.00 90.81 112 PRO A CA 1
ATOM 868 C C . PRO A 1 112 ? 0.788 15.525 -3.012 1.00 90.81 112 PRO A C 1
ATOM 870 O O . PRO A 1 112 ? 1.669 15.091 -3.770 1.00 90.81 112 PRO A O 1
ATOM 873 N N . PRO A 1 113 ? -0.425 15.873 -3.478 1.00 89.69 113 PRO A N 1
ATOM 874 C CA . PRO A 1 113 ? -0.722 15.915 -4.903 1.00 89.69 113 PRO A CA 1
ATOM 875 C C . PRO A 1 113 ? 0.245 16.856 -5.622 1.00 89.69 113 PRO A C 1
ATOM 877 O O . PRO A 1 113 ? 0.445 17.998 -5.204 1.00 89.69 113 PRO A O 1
ATOM 880 N N . LYS A 1 114 ? 0.859 16.379 -6.706 1.00 90.56 114 LYS A N 1
ATOM 881 C CA . LYS A 1 114 ? 1.744 17.203 -7.533 1.00 90.56 114 LYS A CA 1
ATOM 882 C C . LYS A 1 114 ? 0.904 18.060 -8.490 1.00 90.56 114 LYS A C 1
ATOM 884 O O . LYS A 1 114 ? 0.084 17.499 -9.219 1.00 90.56 114 LYS A O 1
ATOM 889 N N . PRO A 1 115 ? 1.098 19.392 -8.534 1.00 91.94 115 PRO A N 1
ATOM 890 C CA . PRO A 1 115 ? 0.386 20.253 -9.474 1.00 91.94 115 PRO A CA 1
ATOM 891 C C . PRO A 1 115 ? 0.557 19.774 -10.921 1.00 91.94 115 PRO A C 1
ATOM 893 O O . PRO A 1 115 ? 1.669 19.472 -11.348 1.00 91.94 115 PRO A O 1
ATOM 896 N N . GLY A 1 116 ? -0.545 19.691 -11.668 1.00 92.75 116 GLY A N 1
ATOM 897 C CA . GLY A 1 116 ? -0.540 19.272 -13.075 1.00 92.75 116 GLY A CA 1
ATOM 898 C C . GLY A 1 116 ? -0.355 17.768 -13.320 1.00 92.75 116 GLY A C 1
ATOM 899 O O . GLY A 1 116 ? -0.424 17.347 -14.471 1.00 92.75 116 GLY A O 1
ATOM 900 N N . ILE A 1 117 ? -0.166 16.950 -12.279 1.00 92.62 117 ILE A N 1
ATOM 901 C CA . ILE A 1 117 ? -0.097 15.490 -12.402 1.00 92.62 117 ILE A CA 1
ATOM 902 C C . ILE A 1 117 ? -1.446 14.894 -12.013 1.00 92.62 117 ILE A C 1
ATOM 904 O O . ILE A 1 117 ? -1.900 15.027 -10.876 1.00 92.62 117 ILE A O 1
ATOM 908 N N . VAL A 1 118 ? -2.091 14.231 -12.969 1.00 92.19 118 VAL A N 1
ATOM 909 C CA . VAL A 1 118 ? -3.371 13.560 -12.734 1.00 92.19 118 VAL A CA 1
ATOM 910 C C . VAL A 1 118 ? -3.168 12.220 -12.015 1.00 92.19 118 VAL A C 1
ATOM 912 O O . VAL A 1 118 ? -2.171 11.535 -12.265 1.00 92.19 118 VAL A O 1
ATOM 915 N N . PRO A 1 119 ? -4.101 11.810 -11.137 1.00 95.12 119 PRO A N 1
ATOM 916 C CA . PRO A 1 119 ? -4.112 10.460 -10.592 1.00 95.12 119 PRO A CA 1
ATOM 917 C C . PRO A 1 119 ? -4.175 9.396 -11.691 1.00 95.12 119 PRO A C 1
ATOM 919 O O . PRO A 1 119 ? -4.845 9.577 -12.706 1.00 95.12 119 PRO A O 1
ATOM 922 N N . SER A 1 120 ? -3.503 8.271 -11.468 1.00 96.50 120 SER A N 1
ATOM 923 C CA . SER A 1 120 ? -3.500 7.131 -12.385 1.00 96.50 120 SER A CA 1
ATOM 924 C C . SER A 1 120 ? -4.527 6.095 -11.946 1.00 96.50 120 SER A C 1
ATOM 926 O O . SER A 1 120 ? -4.528 5.681 -10.789 1.00 96.50 120 SER A O 1
ATOM 928 N N . MET A 1 121 ? -5.388 5.653 -12.861 1.00 97.56 121 MET A N 1
ATOM 929 C CA . MET A 1 121 ? -6.235 4.486 -12.627 1.00 97.56 121 MET A CA 1
ATOM 930 C C . MET A 1 121 ? -5.420 3.223 -12.893 1.00 97.56 121 MET A C 1
ATOM 932 O O . MET A 1 121 ? -4.878 3.046 -13.982 1.00 97.56 121 MET A O 1
ATOM 936 N N . ILE A 1 122 ? -5.328 2.362 -11.888 1.00 98.12 122 ILE A N 1
ATOM 937 C CA . ILE A 1 122 ? -4.664 1.069 -11.973 1.00 98.12 122 ILE A CA 1
ATOM 938 C C . ILE A 1 122 ? -5.744 -0.003 -12.052 1.00 98.12 122 ILE A C 1
ATOM 940 O O . ILE A 1 122 ? -6.627 -0.059 -11.196 1.00 98.12 122 ILE A O 1
ATOM 944 N N . ASN A 1 123 ? -5.669 -0.852 -13.074 1.00 98.00 123 ASN A N 1
ATOM 945 C CA . ASN A 1 123 ? -6.586 -1.976 -13.230 1.00 98.00 123 ASN A CA 1
ATOM 946 C C . ASN A 1 123 ? -6.254 -3.098 -12.237 1.00 98.00 123 ASN A C 1
ATOM 948 O O . ASN A 1 123 ? -5.091 -3.308 -11.882 1.00 98.00 123 ASN A O 1
ATOM 952 N N . SER A 1 124 ? -7.273 -3.858 -11.842 1.00 97.38 124 SER A N 1
ATOM 953 C CA . SER A 1 124 ? -7.117 -5.088 -11.062 1.00 97.38 124 SER A CA 1
ATOM 954 C C . SER A 1 124 ? -6.059 -6.025 -11.651 1.00 97.38 124 SER A C 1
ATOM 956 O O . SER A 1 124 ? -5.906 -6.136 -12.871 1.00 97.38 124 SER A O 1
ATOM 958 N N . SER A 1 125 ? -5.341 -6.715 -10.770 1.00 96.94 125 SER A N 1
ATOM 959 C CA . SER A 1 125 ? -4.325 -7.729 -11.075 1.00 96.94 125 SER A CA 1
ATOM 960 C C . SER A 1 125 ? -3.160 -7.238 -11.939 1.00 96.94 125 SER A C 1
ATOM 962 O O . SER A 1 125 ? -2.377 -8.045 -12.440 1.00 96.94 125 SER A O 1
ATOM 964 N N . THR A 1 126 ? -3.001 -5.922 -12.091 1.00 97.69 126 THR A N 1
ATOM 965 C CA . THR A 1 126 ? -1.867 -5.313 -12.788 1.00 97.69 126 THR A CA 1
ATOM 966 C C . THR A 1 126 ? -0.758 -4.997 -11.789 1.00 97.69 126 THR A C 1
ATOM 968 O O . THR A 1 126 ? -1.024 -4.480 -10.707 1.00 97.69 126 THR A O 1
ATOM 971 N N . ASN A 1 127 ? 0.490 -5.286 -12.160 1.00 98.00 127 ASN A N 1
ATOM 972 C CA . ASN A 1 127 ? 1.660 -4.864 -11.392 1.00 98.00 127 ASN A CA 1
ATOM 973 C C . ASN A 1 127 ? 1.954 -3.386 -11.650 1.00 98.00 127 ASN A C 1
ATOM 975 O O . ASN A 1 127 ? 2.034 -2.961 -12.803 1.00 98.00 127 ASN A O 1
ATOM 979 N N . PHE A 1 128 ? 2.166 -2.615 -10.590 1.00 98.31 128 PHE A N 1
ATOM 980 C CA . PHE A 1 128 ? 2.509 -1.199 -10.686 1.00 98.31 128 PHE A CA 1
ATOM 981 C C . PHE A 1 128 ? 3.572 -0.811 -9.662 1.00 98.31 128 PHE A C 1
ATOM 983 O O . PHE A 1 128 ? 3.661 -1.386 -8.579 1.00 98.31 128 PHE A O 1
ATOM 990 N N . TYR A 1 129 ? 4.392 0.172 -10.024 1.00 97.94 129 TYR A N 1
ATOM 991 C CA . TYR A 1 129 ? 5.383 0.759 -9.130 1.00 97.94 129 TYR A CA 1
ATOM 992 C C . TYR A 1 129 ? 4.705 1.660 -8.092 1.00 97.94 129 TYR A C 1
ATOM 994 O O . TYR A 1 129 ? 3.815 2.445 -8.431 1.00 97.94 129 TYR A O 1
ATOM 1002 N N . VAL A 1 130 ? 5.157 1.579 -6.841 1.00 98.00 130 VAL A N 1
ATOM 1003 C CA . VAL A 1 130 ? 4.657 2.395 -5.733 1.00 98.00 130 VAL A CA 1
ATOM 1004 C C . VAL A 1 130 ? 5.790 3.268 -5.211 1.00 98.00 130 VAL A C 1
ATOM 1006 O O . VAL A 1 130 ? 6.649 2.829 -4.452 1.00 98.00 130 VAL A O 1
ATOM 1009 N N . ALA A 1 131 ? 5.788 4.538 -5.611 1.00 96.94 131 ALA A N 1
ATOM 1010 C CA . ALA A 1 131 ? 6.744 5.505 -5.084 1.00 96.94 131 ALA A CA 1
ATOM 1011 C C . ALA A 1 131 ? 6.449 5.801 -3.603 1.00 96.94 131 ALA A C 1
ATOM 1013 O O . ALA A 1 131 ? 5.269 5.848 -3.237 1.00 96.94 131 ALA A O 1
ATOM 1014 N N . PRO A 1 132 ? 7.461 6.088 -2.763 1.00 96.88 132 PRO A N 1
ATOM 1015 C CA . PRO A 1 132 ? 7.234 6.622 -1.426 1.00 96.88 132 PRO A CA 1
ATOM 1016 C C . PRO A 1 132 ? 6.263 7.799 -1.455 1.00 96.88 132 PRO A C 1
ATOM 1018 O O . PRO A 1 132 ? 6.253 8.596 -2.398 1.00 96.88 132 PRO A O 1
ATOM 1021 N N . MET A 1 133 ? 5.445 7.897 -0.415 1.00 96.06 133 MET A N 1
ATOM 1022 C CA . MET A 1 133 ? 4.365 8.872 -0.316 1.00 96.06 133 MET A CA 1
ATOM 1023 C C . MET A 1 13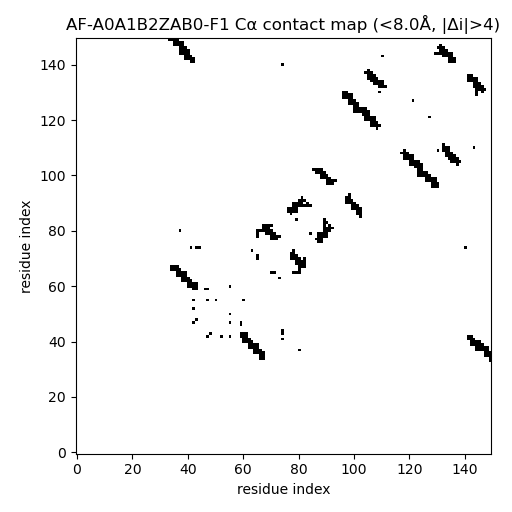3 ? 3.307 8.743 -1.429 1.00 96.06 133 MET A C 1
ATOM 1025 O O . MET A 1 133 ? 2.735 9.741 -1.862 1.00 96.06 133 MET A O 1
ATOM 1029 N N . SER A 1 134 ? 3.020 7.533 -1.911 1.00 97.62 134 SER A N 1
ATOM 1030 C CA . SER A 1 134 ? 1.879 7.297 -2.808 1.00 97.62 134 SER A CA 1
ATOM 1031 C C . SER A 1 134 ? 0.613 6.987 -2.015 1.00 97.62 134 SER A C 1
ATOM 1033 O O . SER A 1 134 ? 0.646 6.241 -1.041 1.00 97.62 134 SER A O 1
ATOM 1035 N N . LEU A 1 135 ? -0.525 7.517 -2.452 1.00 97.31 135 LEU A N 1
ATOM 1036 C CA . LEU A 1 135 ? -1.846 7.150 -1.963 1.00 97.31 135 LEU A CA 1
ATOM 1037 C C . LEU A 1 135 ? -2.469 6.113 -2.897 1.00 97.31 135 LEU A C 1
ATOM 1039 O O . LEU A 1 135 ? -2.710 6.400 -4.071 1.00 97.31 135 LEU A O 1
ATOM 1043 N N . LEU A 1 136 ? -2.770 4.943 -2.347 1.00 98.12 136 LEU A N 1
ATOM 1044 C CA . LEU A 1 136 ? -3.607 3.918 -2.950 1.00 98.12 136 LEU A CA 1
ATOM 1045 C C . LEU A 1 136 ? -5.042 4.177 -2.485 1.00 98.12 136 LEU A C 1
ATOM 1047 O O . LEU A 1 136 ? -5.375 3.986 -1.313 1.00 98.12 136 LEU A O 1
ATOM 1051 N N . LYS A 1 137 ? -5.880 4.672 -3.393 1.00 96.38 137 LYS A N 1
ATOM 1052 C CA . LYS A 1 137 ? -7.276 5.018 -3.125 1.00 96.38 137 LYS A CA 1
ATOM 1053 C C . LYS A 1 137 ? -8.208 3.968 -3.716 1.00 96.38 137 LYS A C 1
ATOM 1055 O O . LYS A 1 137 ? -8.305 3.835 -4.936 1.00 96.38 137 LYS A O 1
ATOM 1060 N N . PHE A 1 138 ? -8.916 3.280 -2.833 1.00 94.38 138 PHE A N 1
ATOM 1061 C CA . PHE A 1 138 ? -10.020 2.379 -3.144 1.00 94.38 138 PHE A CA 1
ATOM 1062 C C . PHE A 1 138 ? -11.352 3.112 -2.943 1.00 94.38 138 PHE A C 1
ATOM 1064 O O . PHE A 1 138 ? -11.383 4.261 -2.497 1.00 94.38 138 PHE A O 1
ATOM 1071 N N . GLU A 1 139 ? -12.467 2.458 -3.263 1.00 87.25 139 GLU A N 1
ATOM 1072 C CA . GLU A 1 139 ? -13.802 3.055 -3.110 1.00 87.25 139 GLU A CA 1
ATOM 1073 C C . GLU A 1 139 ? -14.107 3.461 -1.661 1.00 87.25 139 GLU A C 1
ATOM 1075 O O . GLU A 1 139 ? -14.651 4.537 -1.417 1.00 87.25 139 GLU A O 1
ATOM 1080 N N . SER A 1 140 ? -13.729 2.619 -0.696 1.00 81.88 140 SER A N 1
ATOM 1081 C CA . SER A 1 140 ? -14.077 2.780 0.721 1.00 81.88 140 SER A CA 1
ATOM 1082 C C . SER A 1 140 ? -12.909 3.196 1.615 1.00 81.88 140 SER A C 1
ATOM 1084 O O . SER A 1 140 ? -13.130 3.671 2.730 1.00 81.88 140 SER A O 1
ATOM 1086 N N . VAL A 1 141 ? -11.668 3.027 1.155 1.00 91.50 141 VAL A N 1
ATOM 1087 C CA . VAL A 1 141 ? -10.478 3.186 1.992 1.00 91.50 1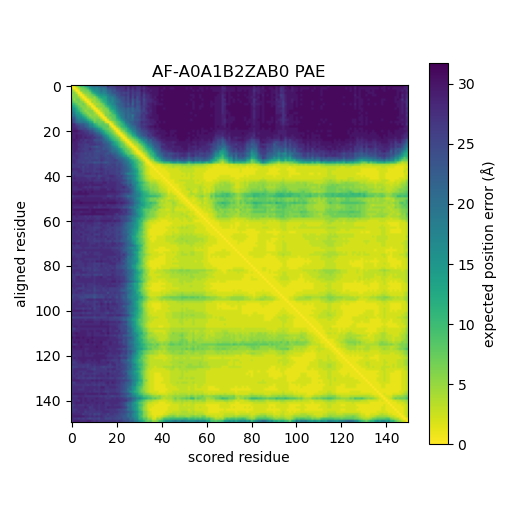41 VAL A CA 1
ATOM 1088 C C . VAL A 1 141 ? -9.304 3.766 1.216 1.00 91.50 141 VAL A C 1
ATOM 1090 O O . VAL A 1 141 ? -9.118 3.503 0.030 1.00 91.50 141 VAL A O 1
ATOM 1093 N N . ASN A 1 142 ? -8.488 4.555 1.911 1.00 94.44 142 ASN A N 1
ATOM 1094 C CA . ASN A 1 142 ? -7.248 5.101 1.379 1.00 94.44 142 ASN A CA 1
ATOM 1095 C C . ASN A 1 142 ? -6.077 4.577 2.203 1.00 94.44 142 ASN A C 1
ATOM 1097 O O . ASN A 1 142 ? -6.083 4.710 3.427 1.00 94.44 142 ASN A O 1
ATOM 1101 N N . ILE A 1 143 ? -5.058 4.042 1.544 1.00 97.25 143 ILE A N 1
ATOM 1102 C CA . ILE A 1 143 ? -3.821 3.590 2.179 1.00 97.25 143 ILE A CA 1
ATOM 1103 C C . ILE A 1 143 ? -2.681 4.398 1.579 1.00 97.25 143 ILE A C 1
ATOM 1105 O O . ILE A 1 143 ? -2.466 4.400 0.371 1.00 97.25 143 ILE A O 1
ATOM 1109 N N . MET A 1 144 ? -1.953 5.116 2.421 1.00 97.12 144 MET A N 1
ATOM 1110 C CA . MET A 1 144 ? -0.754 5.829 2.023 1.00 97.12 144 MET A CA 1
ATOM 1111 C C . MET A 1 144 ? 0.451 4.931 2.256 1.00 97.12 144 MET A C 1
ATOM 1113 O O . MET A 1 144 ? 0.708 4.530 3.389 1.00 97.12 144 MET A O 1
ATOM 1117 N N . PHE A 1 145 ? 1.206 4.651 1.202 1.00 98.19 145 PHE A N 1
ATOM 1118 C CA . PHE A 1 145 ? 2.544 4.099 1.325 1.00 98.19 145 PHE A CA 1
ATOM 1119 C C . PHE A 1 145 ? 3.500 5.225 1.719 1.00 98.19 145 PHE A C 1
ATOM 1121 O O . PHE A 1 145 ? 3.668 6.187 0.973 1.00 98.19 145 PHE A O 1
ATOM 1128 N N . VAL A 1 146 ? 4.093 5.135 2.907 1.00 97.25 146 VAL A N 1
ATOM 1129 C CA . VAL A 1 146 ? 5.013 6.146 3.443 1.00 97.25 146 VAL A CA 1
ATOM 1130 C C . VAL A 1 146 ? 6.403 5.937 2.856 1.00 97.25 146 VAL A C 1
ATOM 1132 O O . VAL A 1 146 ? 7.003 6.886 2.354 1.00 97.25 146 VAL A O 1
ATOM 1135 N N . GLY A 1 147 ? 6.891 4.698 2.860 1.00 95.88 147 GLY A N 1
ATOM 1136 C CA . GLY A 1 147 ? 8.204 4.366 2.329 1.00 95.88 147 GLY A CA 1
ATOM 1137 C C . GLY A 1 147 ? 8.732 3.030 2.831 1.00 95.88 147 GLY A C 1
ATOM 1138 O O . GLY A 1 147 ? 8.049 2.294 3.543 1.00 95.88 147 GLY A O 1
ATOM 1139 N N . LEU A 1 148 ? 9.964 2.750 2.432 1.00 91.94 148 LEU A N 1
ATOM 1140 C CA . LEU A 1 148 ? 10.740 1.574 2.794 1.00 91.94 148 LEU A CA 1
ATOM 1141 C C . LEU A 1 148 ? 11.747 1.953 3.894 1.00 91.94 148 LEU A C 1
ATOM 1143 O O . LEU A 1 148 ? 12.290 3.061 3.875 1.00 91.94 148 LEU A O 1
ATOM 1147 N N . LYS A 1 149 ? 11.944 1.063 4.869 1.00 87.25 149 LYS A N 1
ATOM 1148 C CA . LYS A 1 149 ? 12.987 1.145 5.896 1.00 87.25 149 LYS A CA 1
ATOM 1149 C C . LYS A 1 149 ? 13.885 -0.088 5.812 1.00 87.25 149 LYS A C 1
ATOM 1151 O O . LYS A 1 149 ? 13.364 -1.205 5.757 1.00 87.25 149 LYS A O 1
ATOM 1156 N N . ASP A 1 150 ? 15.189 0.172 5.856 1.00 63.97 150 ASP A N 1
ATOM 1157 C CA . ASP A 1 150 ? 16.290 -0.799 5.926 1.00 63.97 150 ASP A CA 1
ATOM 1158 C C . ASP A 1 150 ? 16.939 -0.806 7.319 1.00 63.97 150 ASP A C 1
ATOM 1160 O O . ASP A 1 150 ? 16.934 0.261 7.983 1.00 63.97 150 ASP A O 1
#

Nearest PDB structures (foldseek):
  1mjs-assembly1_A  TM=4.376E-01  e=1.717E-01  Homo sapiens
  6eah-assembly1_A  TM=4.533E-01  e=5.804E+00  human respiratory syncytial virus

Sequence (150 aa):
MKNNFLFISVILLFISCTSNTENNKVVIVQPVDQMLTLEFASKNPETTKNKDGTQVGINEMLKLSLNDNNQIDFVGQILTLNNSKEGALNFYTINDSVFCNSPNSLILMSMPPKPGIVPSMINSSTNFYVAPMSLLKFESVNIMFVGLKD

pLDDT: mean 83.95, std 19.76, range [38.16, 98.69]

Solvent-accessible surface area (backbone atoms only — not comparable to full-atom values): 9319 Å² total; per-residue (Å²): 134,89,83,84,86,81,87,75,83,83,91,84,82,85,86,89,78,90,75,96,73,78,90,72,70,81,74,78,73,71,78,74,82,68,64,45,27,41,35,36,36,28,76,32,72,88,85,39,73,93,49,56,82,92,70,56,51,80,89,57,40,42,73,47,78,48,44,62,65,35,73,46,79,54,94,92,39,44,38,23,26,71,42,79,51,90,84,24,39,25,30,37,75,57,94,93,38,44,33,36,30,31,64,56,55,35,37,40,34,54,58,72,73,51,88,96,60,76,68,43,80,43,58,47,70,41,79,43,80,53,58,65,28,24,34,45,34,46,98,89,46,55,42,30,37,55,36,81,46,114

Secondary structure (DSSP, 8-state):
-----------------------------PPP----EEEEEEE-TTT-TT--GGG--GGGEEEEEEETT-EEEETTEEEEES---TTSEEEEEETTEEEEE-SS-EEEEESSPPTTPPPEEE-TT-EEE--TTEEEE-SS-EEEEEEEE-